Protein AF-S0GP68-F1 (afdb_monomer_lite)

Secondary structure (DSSP, 8-state):
-EE----B-B-TTSPBPEEEEEETTEEEEEE-BHHHHHHHHHHH-TT---HHHHHHHHHHHHHHHH-SSPEE--HHHHHHHHHHGGGS-HHHHHHHHHHHHHHS--

Radius of gyration: 14.14 Å; chains: 1; bounding box: 35×32×37 Å

Organism: NCBI:txid1235789

Sequence (106 aa):
MKVNFNQAFKSFDGTTITETVEDDKGVKTKDKMISTMVASFLFLGEGLTSVEEKMMAANLSQRIYTAKEPIEISLEEAALIKKLAGNLIAGAYAQVVNLLENSSKK

Foldseek 3Di:
DWFDQFDAAADPVRDFDWDWDQDPVGIDIDGHTSLQVLLVLLQVVPPDDDPVSNVLSPVVSVCSNPDPGTDDDDPVSLVSSLVSCPPDDPSSSCVSNCRVVVVVVD

Structure (mmCIF, N/CA/C/O backbone):
data_AF-S0GP68-F1
#
_entry.id   AF-S0GP68-F1
#
loop_
_atom_site.group_PDB
_atom_site.id
_atom_site.type_symbol
_atom_site.label_atom_id
_atom_site.label_alt_id
_atom_site.label_comp_id
_atom_site.label_asym_id
_atom_site.label_entity_id
_atom_site.label_seq_id
_atom_site.pdbx_PDB_ins_code
_atom_site.Cartn_x
_atom_site.Cartn_y
_atom_site.Cartn_z
_atom_site.occupancy
_atom_site.B_iso_or_equiv
_atom_site.auth_seq_id
_atom_site.auth_comp_id
_atom_site.auth_asym_id
_atom_site.auth_atom_id
_atom_site.pdbx_PDB_model_num
ATOM 1 N N . MET A 1 1 ? -4.248 -11.249 9.909 1.00 93.00 1 MET A N 1
ATOM 2 C CA . MET A 1 1 ? -4.297 -11.776 8.525 1.00 93.00 1 MET A CA 1
ATOM 3 C C . MET A 1 1 ? -2.939 -11.549 7.894 1.00 93.00 1 MET A C 1
ATOM 5 O O . MET A 1 1 ? -2.392 -10.461 8.050 1.00 93.00 1 MET A O 1
ATOM 9 N N . LYS A 1 2 ? -2.393 -12.547 7.190 1.00 95.19 2 LYS A N 1
ATOM 10 C CA . LYS A 1 2 ? -1.009 -12.504 6.701 1.00 95.19 2 LYS A CA 1
ATOM 11 C C . LYS A 1 2 ? -0.931 -12.074 5.237 1.00 95.19 2 LYS A C 1
ATOM 13 O O . LYS A 1 2 ? -1.422 -12.781 4.356 1.00 95.19 2 LYS A O 1
ATOM 18 N N . VAL A 1 3 ? -0.301 -10.933 4.959 1.00 97.12 3 VAL A N 1
ATOM 19 C CA . VAL A 1 3 ? -0.308 -10.289 3.634 1.00 97.12 3 VAL A CA 1
ATOM 20 C C . VAL A 1 3 ? 1.103 -10.072 3.103 1.00 97.12 3 VAL A C 1
ATOM 22 O O . VAL A 1 3 ? 1.965 -9.540 3.800 1.00 97.12 3 VAL A O 1
ATOM 25 N N . ASN A 1 4 ? 1.331 -10.449 1.841 1.00 96.88 4 ASN A N 1
ATOM 26 C CA . ASN A 1 4 ? 2.574 -10.158 1.130 1.00 96.88 4 ASN A CA 1
ATOM 27 C C . ASN A 1 4 ? 2.416 -8.949 0.198 1.00 96.88 4 ASN A C 1
ATOM 29 O O . ASN A 1 4 ? 1.955 -9.101 -0.935 1.00 96.88 4 ASN A O 1
ATOM 33 N N . PHE A 1 5 ? 2.840 -7.771 0.654 1.00 97.62 5 PHE A N 1
ATOM 34 C CA . PHE A 1 5 ? 2.811 -6.541 -0.146 1.00 97.62 5 PHE A CA 1
ATOM 35 C C . PHE A 1 5 ? 3.948 -6.436 -1.173 1.00 97.62 5 PHE A C 1
ATOM 37 O O . PHE A 1 5 ? 3.892 -5.567 -2.042 1.00 97.62 5 PHE A O 1
ATOM 44 N N . ASN A 1 6 ? 4.953 -7.318 -1.128 1.00 97.06 6 ASN A N 1
ATOM 45 C CA . ASN A 1 6 ? 6.059 -7.341 -2.089 1.00 97.06 6 ASN A CA 1
ATOM 46 C C . ASN A 1 6 ? 5.641 -8.021 -3.399 1.00 97.06 6 ASN A C 1
ATOM 48 O O . ASN A 1 6 ? 6.204 -9.028 -3.818 1.00 97.06 6 ASN A O 1
ATOM 52 N N . GLN A 1 7 ? 4.630 -7.446 -4.044 1.00 96.88 7 GLN A N 1
ATOM 53 C CA . GLN A 1 7 ? 4.145 -7.828 -5.362 1.00 96.88 7 GLN A CA 1
ATOM 54 C C . GLN A 1 7 ? 4.184 -6.615 -6.283 1.00 96.88 7 GLN A C 1
ATOM 56 O O . GLN A 1 7 ? 3.886 -5.499 -5.857 1.00 96.88 7 GLN A O 1
ATOM 61 N N . ALA A 1 8 ? 4.568 -6.831 -7.535 1.00 97.81 8 ALA A N 1
ATOM 62 C CA . ALA A 1 8 ? 4.579 -5.781 -8.539 1.00 97.81 8 ALA A CA 1
ATOM 63 C C . ALA A 1 8 ? 3.164 -5.524 -9.070 1.00 97.81 8 ALA A C 1
ATOM 65 O O . ALA A 1 8 ? 2.388 -6.465 -9.262 1.00 97.81 8 ALA A O 1
ATOM 66 N N . PHE A 1 9 ? 2.846 -4.264 -9.357 1.00 97.94 9 PHE A N 1
ATOM 67 C CA . PHE A 1 9 ? 1.619 -3.929 -10.067 1.00 97.94 9 PHE A CA 1
ATOM 68 C C . PHE A 1 9 ? 1.634 -4.494 -11.486 1.00 97.94 9 PHE A C 1
ATOM 70 O O . PHE A 1 9 ? 2.660 -4.509 -12.171 1.00 97.94 9 PHE A O 1
ATOM 77 N N . LYS A 1 10 ? 0.455 -4.904 -11.944 1.00 98.06 10 LYS A N 1
ATOM 78 C CA . LYS A 1 10 ? 0.184 -5.312 -13.318 1.00 98.06 10 LYS A CA 1
ATOM 79 C C . LYS A 1 10 ? -0.633 -4.259 -14.059 1.00 98.06 10 LYS A C 1
ATOM 81 O O . LYS A 1 10 ? -1.503 -3.614 -13.467 1.00 98.06 10 LYS A O 1
ATOM 86 N N . SER A 1 11 ? -0.345 -4.101 -15.345 1.00 97.06 11 SER A N 1
ATOM 87 C CA . SER A 1 11 ? -1.146 -3.333 -16.296 1.00 97.06 11 SER A CA 1
ATOM 88 C C . SER A 1 11 ? -2.389 -4.130 -16.722 1.00 97.06 11 SER A C 1
ATOM 90 O O . SER A 1 11 ? -2.554 -5.296 -16.357 1.00 97.06 11 SER A O 1
ATOM 92 N N . PHE A 1 12 ? -3.281 -3.503 -17.492 1.00 95.25 12 PHE A N 1
ATOM 93 C CA . PHE A 1 12 ? -4.534 -4.111 -17.961 1.00 95.25 12 PHE A CA 1
ATOM 94 C C . PHE A 1 12 ? -4.321 -5.346 -18.854 1.00 95.25 12 PHE A C 1
ATOM 96 O O . PHE A 1 12 ? -5.211 -6.183 -18.960 1.00 95.25 12 PHE A O 1
ATOM 103 N N . ASP A 1 13 ? -3.152 -5.467 -19.481 1.00 96.25 13 ASP A N 1
ATOM 104 C CA . ASP A 1 13 ? -2.735 -6.601 -20.313 1.00 96.25 13 ASP A CA 1
ATOM 105 C C . ASP A 1 13 ? -1.986 -7.692 -19.519 1.00 96.25 13 ASP A C 1
ATOM 107 O O . ASP A 1 13 ? -1.511 -8.673 -20.087 1.00 96.25 13 ASP A O 1
ATOM 111 N N . GLY A 1 14 ? -1.867 -7.529 -18.197 1.00 94.81 14 GLY A N 1
ATOM 112 C CA . GLY A 1 14 ? -1.165 -8.455 -17.310 1.00 94.81 14 GLY A CA 1
ATOM 113 C C . GLY A 1 14 ? 0.355 -8.268 -17.255 1.00 94.81 14 GLY A C 1
ATOM 114 O O . GLY A 1 14 ? 1.021 -8.977 -16.492 1.00 94.81 14 GLY A O 1
ATOM 115 N N . THR A 1 15 ? 0.926 -7.317 -18.000 1.00 97.56 15 THR A N 1
ATOM 116 C CA . THR A 1 15 ? 2.365 -7.014 -17.937 1.00 97.56 15 THR A CA 1
ATOM 117 C C . THR A 1 15 ? 2.735 -6.318 -16.627 1.00 97.56 15 THR A C 1
ATOM 119 O O . THR A 1 15 ? 1.918 -5.624 -16.022 1.00 97.56 15 THR A O 1
ATOM 122 N N . THR A 1 16 ? 3.962 -6.525 -16.138 1.00 97.88 16 THR A N 1
ATOM 123 C CA . THR A 1 16 ? 4.455 -5.822 -14.942 1.00 97.88 16 THR A CA 1
ATOM 124 C C . THR A 1 16 ? 4.684 -4.346 -15.250 1.00 97.88 16 THR A C 1
ATOM 126 O O . THR A 1 16 ? 5.368 -4.014 -16.214 1.00 97.88 16 THR A O 1
ATOM 129 N N . ILE A 1 17 ? 4.161 -3.463 -14.400 1.00 96.88 17 ILE A N 1
ATOM 130 C CA . ILE A 1 17 ? 4.459 -2.032 -14.464 1.00 96.88 17 ILE A CA 1
ATOM 131 C C . ILE A 1 17 ? 5.837 -1.796 -13.850 1.00 96.88 17 ILE A C 1
ATOM 133 O O . ILE A 1 17 ? 6.084 -2.169 -12.703 1.00 96.88 17 ILE A O 1
ATOM 137 N N . THR A 1 18 ? 6.708 -1.121 -14.591 1.00 96.38 18 THR A N 1
ATOM 138 C CA . THR A 1 18 ? 8.028 -0.699 -14.119 1.00 96.38 18 THR A CA 1
ATOM 139 C C . THR A 1 18 ? 8.093 0.812 -13.933 1.00 96.38 18 THR A C 1
ATOM 141 O O . THR A 1 18 ? 7.372 1.563 -14.589 1.00 96.38 18 THR A O 1
ATOM 144 N N . GLU A 1 19 ? 8.992 1.270 -13.074 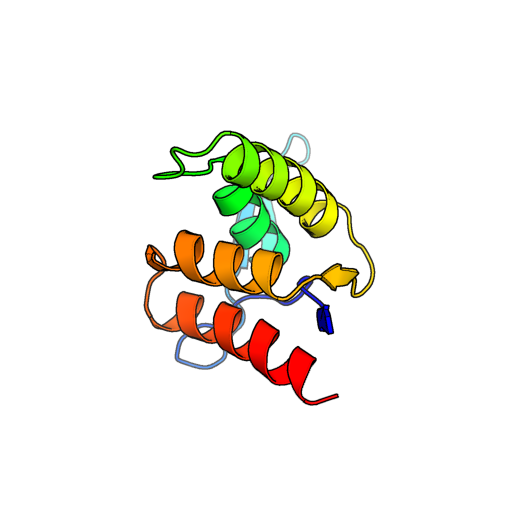1.00 92.75 19 GLU A N 1
ATOM 145 C CA . GLU A 1 19 ? 9.333 2.676 -12.903 1.00 92.75 19 GLU A CA 1
ATOM 146 C C . GLU A 1 19 ? 10.834 2.898 -13.083 1.00 92.75 19 GLU A C 1
ATOM 148 O O . GLU A 1 19 ? 11.663 2.057 -12.723 1.00 92.75 19 GLU A O 1
ATOM 153 N N . THR A 1 20 ? 11.170 4.044 -13.662 1.00 93.12 20 THR A N 1
ATOM 154 C CA . THR A 1 20 ? 12.550 4.499 -13.793 1.00 93.12 20 THR A CA 1
ATOM 155 C C . THR A 1 20 ? 12.927 5.270 -12.538 1.00 93.12 20 THR A C 1
ATOM 157 O O . THR A 1 20 ? 12.240 6.215 -12.155 1.00 93.12 20 THR A O 1
ATOM 160 N N . VAL A 1 21 ? 14.020 4.865 -11.902 1.00 87.06 21 VAL A N 1
ATOM 161 C CA . VAL A 1 21 ? 14.608 5.529 -10.744 1.00 87.06 21 VAL A CA 1
ATOM 162 C C . VAL A 1 21 ? 16.013 5.957 -11.113 1.00 87.06 21 VAL A C 1
ATOM 164 O O . VAL A 1 21 ? 16.815 5.146 -11.575 1.00 87.06 21 VAL A O 1
ATOM 167 N N . GLU A 1 22 ? 16.300 7.230 -10.900 1.00 89.94 22 GLU A N 1
ATOM 168 C CA . GLU A 1 22 ? 17.642 7.778 -11.014 1.00 89.94 22 GLU A CA 1
ATOM 169 C C . GLU A 1 22 ? 18.247 7.866 -9.612 1.00 89.94 22 GLU A C 1
ATOM 171 O O . GLU A 1 22 ? 17.631 8.408 -8.693 1.00 89.94 22 GLU A O 1
ATOM 176 N N . ASP A 1 23 ? 19.418 7.261 -9.438 1.00 84.25 23 ASP A N 1
ATOM 177 C CA . ASP A 1 23 ? 20.226 7.374 -8.227 1.00 84.25 23 ASP A CA 1
ATOM 178 C C . ASP A 1 23 ? 21.650 7.825 -8.582 1.00 84.25 23 ASP A C 1
ATOM 180 O O . ASP A 1 23 ? 22.004 7.951 -9.756 1.00 84.25 23 ASP A O 1
ATOM 184 N N . ASP A 1 24 ? 22.498 8.035 -7.573 1.00 85.12 24 ASP A N 1
ATOM 185 C CA . ASP A 1 24 ? 23.899 8.452 -7.760 1.00 85.12 24 ASP A CA 1
ATOM 186 C C . ASP A 1 24 ? 24.732 7.464 -8.610 1.00 85.12 24 ASP A C 1
ATOM 188 O O . ASP A 1 24 ? 25.869 7.754 -8.981 1.00 85.12 24 ASP A O 1
ATOM 192 N N . LYS A 1 25 ? 24.197 6.270 -8.906 1.00 84.44 25 LYS A N 1
ATOM 193 C CA . LYS A 1 25 ? 24.809 5.228 -9.743 1.00 84.44 25 LYS A CA 1
ATOM 194 C C . LYS A 1 25 ? 24.158 5.140 -11.131 1.00 84.44 25 LYS A C 1
ATOM 196 O O . LYS A 1 25 ? 24.454 4.195 -11.865 1.00 84.44 25 LYS A O 1
ATOM 201 N N . GLY A 1 26 ? 23.298 6.093 -11.490 1.00 89.19 26 GLY A N 1
ATOM 202 C CA . GLY A 1 26 ? 22.658 6.227 -12.794 1.00 89.19 26 GLY A CA 1
ATOM 203 C C . GLY A 1 26 ? 21.184 5.815 -12.825 1.00 89.19 26 GLY A C 1
ATOM 204 O O . GLY A 1 26 ? 20.516 5.651 -11.805 1.00 89.19 26 GLY A O 1
ATOM 205 N N . VAL A 1 27 ? 20.669 5.655 -14.043 1.00 90.75 27 VAL A N 1
ATOM 206 C CA . VAL A 1 27 ? 19.261 5.345 -14.308 1.00 90.75 27 VAL A CA 1
ATOM 207 C C . VAL A 1 27 ? 19.024 3.836 -14.245 1.00 90.75 27 VAL A C 1
ATOM 209 O O . VAL A 1 27 ? 19.689 3.064 -14.937 1.00 90.75 27 VAL A O 1
ATOM 212 N N . LYS A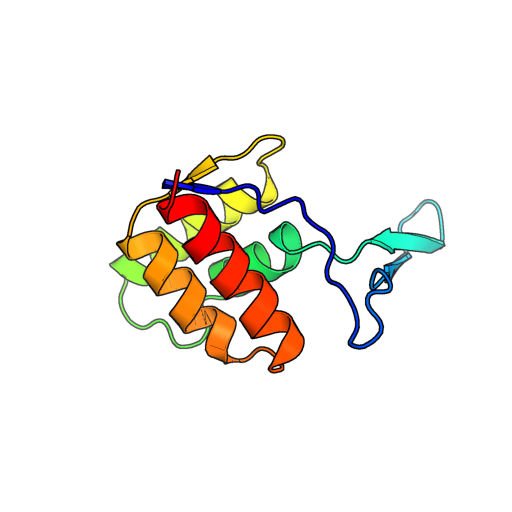 1 28 ? 18.047 3.406 -13.442 1.00 91.94 28 LYS A N 1
ATOM 213 C CA . LYS A 1 28 ? 17.623 2.005 -13.320 1.00 91.94 28 LYS A CA 1
ATOM 214 C C . LYS A 1 28 ? 16.124 1.873 -13.516 1.00 91.94 28 LYS A C 1
ATOM 216 O O . LYS A 1 28 ? 15.349 2.705 -13.060 1.00 91.94 28 LYS A O 1
ATOM 221 N N . THR A 1 29 ? 15.713 0.773 -14.128 1.00 93.06 29 THR A N 1
ATOM 222 C CA . THR A 1 29 ? 14.308 0.373 -14.195 1.00 93.06 29 THR A CA 1
ATOM 223 C C . THR A 1 29 ? 14.055 -0.696 -13.142 1.00 93.06 29 THR A C 1
ATOM 225 O O . THR A 1 29 ? 14.808 -1.666 -13.052 1.00 93.06 29 THR A O 1
ATOM 228 N N . LYS A 1 30 ? 13.011 -0.518 -12.335 1.00 94.12 30 LYS A N 1
ATOM 229 C CA . LYS A 1 30 ? 12.582 -1.498 -11.332 1.00 94.12 30 LYS A CA 1
ATOM 230 C C . LYS A 1 30 ? 11.077 -1.710 -11.401 1.00 94.12 30 LYS A C 1
ATOM 232 O O . LYS A 1 30 ? 10.347 -0.849 -11.885 1.00 94.12 30 LYS A O 1
ATOM 237 N N . ASP A 1 31 ? 10.613 -2.834 -10.880 1.00 96.94 31 ASP A N 1
ATOM 238 C CA . ASP A 1 31 ? 9.185 -3.104 -10.757 1.00 96.94 31 ASP A CA 1
ATOM 239 C C . ASP A 1 31 ? 8.520 -2.094 -9.816 1.00 96.94 31 ASP A C 1
ATOM 241 O O . ASP A 1 31 ? 9.047 -1.757 -8.750 1.00 96.94 31 ASP A O 1
ATOM 245 N N . LYS A 1 32 ? 7.331 -1.624 -10.198 1.00 96.31 32 LYS A N 1
ATOM 246 C CA . LYS A 1 32 ? 6.520 -0.754 -9.354 1.00 96.31 32 LYS A CA 1
ATOM 247 C C . LYS A 1 32 ? 5.777 -1.604 -8.331 1.00 96.31 32 LYS A C 1
ATOM 249 O O . LYS A 1 32 ? 4.799 -2.278 -8.655 1.00 96.31 32 LYS A O 1
ATOM 254 N N . MET A 1 33 ? 6.255 -1.582 -7.092 1.00 97.44 33 MET A N 1
ATOM 255 C CA . MET A 1 33 ? 5.777 -2.466 -6.029 1.00 97.44 33 MET A CA 1
ATOM 256 C C . MET A 1 33 ? 4.527 -1.928 -5.324 1.00 97.44 33 MET A C 1
ATOM 258 O O . MET A 1 33 ? 4.422 -0.736 -5.022 1.00 97.44 33 MET A O 1
ATOM 262 N N . ILE A 1 34 ? 3.606 -2.835 -4.983 1.00 97.88 34 ILE A N 1
ATOM 263 C CA . ILE A 1 34 ? 2.433 -2.546 -4.149 1.00 97.88 34 ILE A CA 1
ATOM 264 C C . ILE A 1 34 ? 2.872 -2.062 -2.762 1.00 97.88 34 ILE A C 1
ATOM 266 O O . ILE A 1 34 ? 2.313 -1.086 -2.267 1.00 97.88 34 ILE A O 1
ATOM 270 N N . SER A 1 35 ? 3.893 -2.680 -2.157 1.00 97.75 35 SER A N 1
ATOM 271 C CA . SER A 1 35 ? 4.424 -2.290 -0.843 1.00 97.75 35 SER A CA 1
ATOM 272 C C . SER A 1 35 ? 4.851 -0.829 -0.797 1.00 97.75 35 SER A C 1
ATOM 274 O O . SER A 1 35 ? 4.435 -0.105 0.104 1.00 97.75 35 SER A O 1
ATOM 276 N N . THR A 1 36 ? 5.611 -0.365 -1.791 1.00 96.69 36 THR A N 1
ATOM 277 C CA . THR A 1 36 ? 6.053 1.034 -1.875 1.00 96.69 36 THR A CA 1
ATOM 278 C C . THR A 1 36 ? 4.871 1.993 -1.988 1.00 96.69 36 THR A C 1
ATOM 280 O O . THR A 1 36 ? 4.808 2.980 -1.260 1.00 96.69 36 THR A O 1
ATOM 283 N N . MET A 1 37 ? 3.905 1.681 -2.855 1.00 96.50 37 MET A N 1
ATOM 284 C CA . MET A 1 37 ? 2.731 2.528 -3.063 1.00 96.50 37 MET A CA 1
ATOM 285 C C . MET A 1 37 ? 1.844 2.597 -1.813 1.00 96.50 37 MET A C 1
ATOM 287 O O . MET A 1 37 ? 1.544 3.684 -1.326 1.00 96.50 37 MET A O 1
ATOM 291 N N . VAL A 1 38 ? 1.469 1.448 -1.246 1.00 97.94 38 VAL A N 1
ATOM 292 C CA . VAL A 1 38 ? 0.622 1.387 -0.044 1.00 97.94 38 VAL A CA 1
ATOM 293 C C . VAL A 1 38 ? 1.311 2.06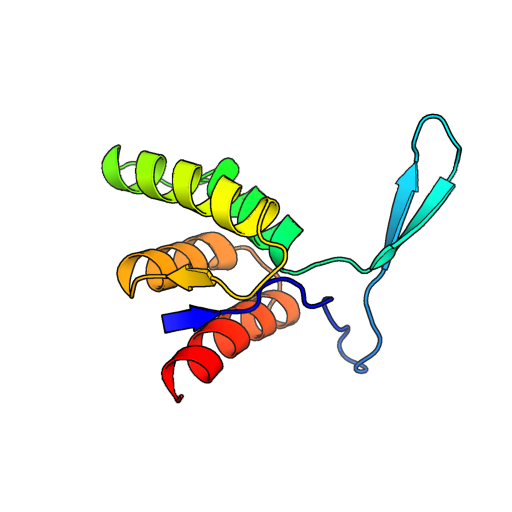1 1.143 1.00 97.94 38 VAL A C 1
ATOM 295 O O . VAL A 1 38 ? 0.673 2.845 1.846 1.00 97.94 38 VAL A O 1
ATOM 298 N N . ALA A 1 39 ? 2.613 1.824 1.336 1.00 98.31 39 ALA A N 1
ATOM 299 C CA . ALA A 1 39 ? 3.379 2.505 2.373 1.00 98.31 39 ALA A CA 1
ATOM 300 C C . ALA A 1 39 ? 3.380 4.027 2.174 1.00 98.31 39 ALA A C 1
ATOM 302 O O . ALA A 1 39 ? 3.174 4.752 3.143 1.00 98.31 39 ALA A O 1
ATOM 303 N N . SER A 1 40 ? 3.540 4.522 0.940 1.00 97.31 40 SER A N 1
ATOM 304 C CA . SER A 1 40 ? 3.506 5.968 0.678 1.00 97.31 40 SER A CA 1
ATOM 305 C C . SER A 1 40 ? 2.156 6.603 1.016 1.00 97.31 40 SER A C 1
ATOM 307 O O . SER A 1 40 ? 2.134 7.647 1.660 1.00 97.31 40 SER A O 1
ATOM 309 N N . PHE A 1 41 ? 1.030 5.962 0.685 1.00 96.62 41 PHE A N 1
ATOM 310 C CA . PHE A 1 41 ? -0.288 6.508 1.023 1.00 96.62 41 PHE A CA 1
ATOM 311 C C . PHE A 1 41 ? -0.554 6.519 2.520 1.00 96.62 41 PHE A C 1
ATOM 313 O O . PHE A 1 41 ? -1.072 7.503 3.041 1.00 96.62 41 PHE A O 1
ATOM 320 N N . LEU A 1 42 ? -0.170 5.450 3.220 1.00 98.19 42 LEU A N 1
ATOM 321 C CA . LEU A 1 42 ? -0.259 5.397 4.677 1.00 98.19 42 LEU A CA 1
ATOM 322 C C . LEU A 1 42 ? 0.619 6.469 5.331 1.00 98.19 42 LEU A C 1
ATOM 324 O O . LEU A 1 42 ? 0.187 7.115 6.279 1.00 98.19 42 LEU A O 1
ATOM 328 N N . PHE A 1 43 ? 1.829 6.683 4.813 1.00 98.12 43 PHE A N 1
ATOM 329 C CA . PHE A 1 43 ? 2.738 7.704 5.326 1.00 98.12 43 PHE A CA 1
ATOM 330 C C . PHE A 1 43 ? 2.196 9.123 5.116 1.00 98.12 43 PHE A C 1
ATOM 332 O O . PHE A 1 43 ? 2.238 9.934 6.037 1.00 98.12 43 PHE A O 1
ATOM 339 N N . LEU A 1 44 ? 1.669 9.417 3.922 1.00 97.44 44 LEU A N 1
ATOM 340 C CA . LEU A 1 44 ? 1.058 10.714 3.622 1.00 97.44 44 LEU A CA 1
ATOM 341 C C . LEU A 1 44 ? -0.219 10.938 4.442 1.00 97.44 44 LEU A C 1
ATOM 343 O O . LEU A 1 44 ? -0.480 12.059 4.874 1.00 97.44 44 LEU A O 1
ATOM 347 N N . GLY A 1 45 ? -1.005 9.879 4.668 1.00 96.38 45 GLY A N 1
ATOM 348 C CA . GLY A 1 45 ? -2.200 9.923 5.508 1.00 96.38 45 GLY A CA 1
ATOM 349 C C . GLY A 1 45 ? -3.240 10.937 5.025 1.00 96.38 45 GLY A C 1
ATOM 350 O O . GLY A 1 45 ? -3.924 11.549 5.849 1.00 96.38 45 GLY A O 1
ATOM 351 N N . GLU A 1 46 ? -3.337 11.157 3.709 1.00 95.19 46 GLU A N 1
ATOM 352 C CA . GLU A 1 46 ? -4.247 12.150 3.135 1.00 95.19 46 GLU A CA 1
ATOM 353 C C . GLU A 1 46 ? -5.694 11.894 3.577 1.00 95.19 46 GLU A C 1
ATOM 355 O O . GLU A 1 46 ? -6.215 10.782 3.490 1.00 95.19 46 GLU A O 1
ATOM 360 N N . GLY A 1 47 ? -6.351 12.939 4.083 1.00 93.75 47 GLY A N 1
ATOM 361 C CA . GLY A 1 47 ? -7.731 12.859 4.567 1.00 93.75 47 GLY A CA 1
ATOM 362 C C . GLY A 1 47 ? -7.910 12.216 5.949 1.00 93.75 47 GLY A C 1
ATOM 363 O O . GLY A 1 47 ? -9.040 12.162 6.434 1.00 93.75 47 GLY A O 1
ATOM 364 N N . LEU A 1 48 ? -6.844 11.766 6.623 1.00 96.25 48 LEU A N 1
ATOM 365 C CA . LEU A 1 48 ? -6.939 11.299 8.010 1.00 96.25 48 LEU A CA 1
ATOM 366 C C . LEU A 1 48 ? -7.044 12.479 8.980 1.00 96.25 48 LEU A C 1
ATOM 368 O O . LEU A 1 48 ? -6.207 13.387 8.989 1.00 96.25 48 LEU A O 1
ATOM 372 N N . THR A 1 49 ? -8.053 12.445 9.848 1.00 94.81 49 THR A N 1
ATOM 373 C CA . THR A 1 49 ? -8.313 13.501 10.841 1.00 94.81 49 THR A CA 1
ATOM 374 C C . THR A 1 49 ? -8.121 13.025 12.280 1.00 94.81 49 THR A C 1
ATOM 376 O O . THR A 1 49 ? -7.719 13.829 13.120 1.00 94.81 49 THR A O 1
ATOM 379 N N . SER A 1 50 ? -8.319 11.733 12.560 1.00 96.88 50 SER A N 1
ATOM 380 C CA . SER A 1 50 ? -8.073 11.125 13.875 1.00 96.88 50 SER A CA 1
ATOM 381 C C . SER A 1 50 ? -6.574 10.950 14.144 1.00 96.88 50 SER A C 1
ATOM 383 O O . SER A 1 50 ? -5.800 10.579 13.257 1.00 96.88 50 SER A O 1
ATOM 385 N N . VAL A 1 51 ? -6.159 11.212 15.387 1.00 97.12 51 VAL A N 1
ATOM 386 C CA . VAL A 1 51 ? -4.775 10.996 15.840 1.00 97.12 51 VAL A CA 1
ATOM 387 C C . VAL A 1 51 ? -4.445 9.505 15.838 1.00 97.12 51 VAL A C 1
ATOM 389 O O . VAL A 1 51 ? -3.364 9.112 15.405 1.00 97.12 51 VAL A O 1
ATOM 392 N N . GLU A 1 52 ? -5.398 8.674 16.247 1.00 96.62 52 GLU A N 1
ATOM 393 C CA . GLU A 1 52 ? -5.286 7.219 16.268 1.00 96.62 52 GLU A CA 1
ATOM 394 C C . GLU A 1 52 ? -5.080 6.664 14.853 1.00 96.62 52 GLU A C 1
ATOM 396 O O . GLU A 1 52 ? -4.155 5.881 14.632 1.00 96.62 52 GLU A O 1
ATOM 401 N N . GLU A 1 53 ? -5.872 7.120 13.873 1.00 96.94 53 GLU A N 1
ATOM 402 C CA . GLU A 1 53 ? -5.700 6.727 12.468 1.00 96.94 53 GLU A CA 1
ATOM 403 C C . GLU A 1 53 ? -4.334 7.161 11.921 1.00 96.94 53 GLU A C 1
ATOM 405 O O . GLU A 1 53 ? -3.677 6.382 11.234 1.00 96.94 53 GLU A O 1
ATOM 410 N N . LYS A 1 54 ? -3.868 8.376 12.247 1.00 98.06 54 LYS A N 1
ATOM 411 C CA . LYS A 1 54 ? -2.547 8.869 11.817 1.00 98.06 54 LYS A CA 1
ATOM 412 C C . LYS A 1 54 ? -1.405 8.040 12.397 1.00 98.06 54 LYS A C 1
ATOM 414 O O . LYS A 1 54 ? -0.484 7.677 11.669 1.00 98.06 54 LYS A O 1
ATOM 419 N N . MET A 1 55 ? -1.465 7.716 13.690 1.00 98.12 55 MET A N 1
ATOM 420 C CA . MET A 1 55 ? -0.464 6.862 14.334 1.00 98.12 55 MET A CA 1
ATOM 421 C C . MET A 1 55 ? -0.471 5.451 13.742 1.00 98.12 55 MET A C 1
ATOM 423 O O . MET A 1 55 ? 0.593 4.896 13.463 1.00 98.12 55 MET A O 1
ATOM 427 N N . MET A 1 56 ? -1.658 4.884 13.506 1.00 98.38 56 MET A N 1
ATOM 428 C CA . MET A 1 56 ? -1.802 3.583 12.855 1.00 98.38 56 MET A CA 1
ATOM 429 C C . MET A 1 56 ? -1.207 3.602 11.443 1.00 98.38 56 MET A C 1
ATOM 431 O O . MET A 1 56 ? -0.410 2.726 11.111 1.00 98.38 56 MET A O 1
ATOM 435 N N . ALA A 1 57 ? -1.527 4.619 10.639 1.00 98.44 57 ALA A N 1
ATOM 436 C CA . ALA A 1 57 ? -1.030 4.756 9.274 1.00 98.44 57 ALA A CA 1
ATOM 437 C C . ALA A 1 57 ? 0.500 4.882 9.237 1.00 98.44 57 ALA A C 1
ATOM 439 O O . ALA A 1 57 ? 1.166 4.137 8.517 1.00 98.44 57 ALA A O 1
ATOM 440 N N . ALA A 1 58 ? 1.076 5.745 10.079 1.00 98.38 58 ALA A N 1
ATOM 441 C CA . ALA A 1 58 ? 2.521 5.921 10.176 1.00 98.38 58 ALA A CA 1
ATOM 442 C C . ALA A 1 58 ? 3.235 4.609 10.550 1.00 98.38 58 ALA A C 1
ATOM 444 O O . ALA A 1 58 ? 4.163 4.194 9.853 1.00 98.38 58 ALA A O 1
ATOM 445 N N . ASN A 1 59 ? 2.766 3.906 11.585 1.00 98.25 59 ASN A N 1
ATOM 446 C CA . ASN A 1 59 ? 3.358 2.636 12.015 1.00 98.25 59 ASN A CA 1
ATOM 447 C C . ASN A 1 59 ? 3.228 1.541 10.946 1.00 98.25 59 ASN A C 1
ATOM 449 O O . ASN A 1 59 ? 4.180 0.801 10.678 1.00 98.25 59 ASN A O 1
ATOM 453 N N . LEU A 1 60 ? 2.058 1.438 10.314 1.00 98.56 60 LEU A N 1
ATOM 454 C CA . LEU A 1 60 ? 1.804 0.442 9.279 1.00 98.56 60 LEU A CA 1
ATOM 455 C C . LEU A 1 60 ? 2.622 0.717 8.011 1.00 98.56 60 LEU A C 1
ATOM 457 O O . LEU A 1 60 ? 3.137 -0.225 7.409 1.00 98.56 60 LEU A O 1
ATOM 461 N N . SER A 1 61 ? 2.814 1.990 7.644 1.00 98.69 61 SER A N 1
ATOM 462 C CA . SER A 1 61 ? 3.629 2.386 6.487 1.00 98.69 61 SER A CA 1
ATOM 463 C C . SER A 1 61 ? 5.059 1.849 6.587 1.00 98.69 61 SER A C 1
ATOM 465 O O . SER A 1 61 ? 5.555 1.213 5.656 1.00 98.69 61 SER A O 1
ATOM 467 N N . GLN A 1 62 ? 5.694 2.018 7.750 1.00 98.25 62 GLN A N 1
ATOM 468 C CA . GLN A 1 62 ? 7.066 1.576 7.992 1.00 98.25 62 GLN A CA 1
ATOM 469 C C . GLN A 1 62 ? 7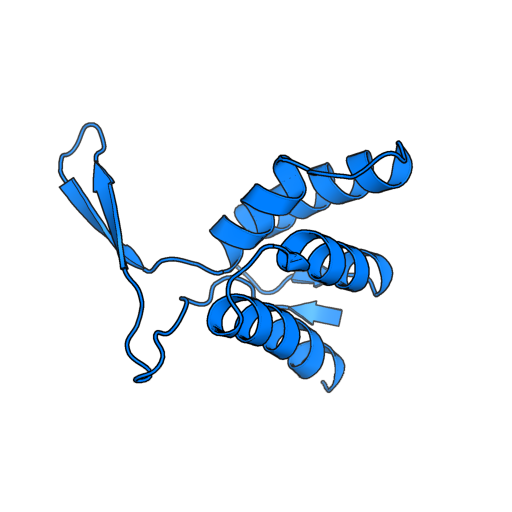.170 0.051 8.001 1.00 98.25 62 GLN A C 1
ATOM 471 O O . GLN A 1 62 ? 8.100 -0.512 7.416 1.00 98.25 62 GLN A O 1
ATOM 476 N N . ARG A 1 63 ? 6.192 -0.630 8.613 1.00 98.31 63 ARG A N 1
ATOM 477 C CA . ARG A 1 63 ? 6.112 -2.097 8.615 1.00 98.31 63 ARG A CA 1
ATOM 478 C C . ARG A 1 63 ? 6.010 -2.656 7.202 1.00 98.31 63 ARG A C 1
ATOM 480 O O . ARG A 1 63 ? 6.766 -3.559 6.870 1.00 98.31 63 ARG A O 1
ATOM 487 N N . ILE A 1 64 ? 5.126 -2.111 6.366 1.00 98.44 64 ILE A N 1
ATOM 488 C CA . ILE A 1 64 ? 4.960 -2.565 4.977 1.00 98.44 64 ILE A CA 1
ATOM 489 C C . ILE A 1 64 ? 6.222 -2.295 4.154 1.00 98.44 64 ILE A C 1
ATOM 491 O O . ILE A 1 64 ? 6.656 -3.171 3.412 1.00 98.44 64 ILE A O 1
ATOM 495 N N . TYR A 1 65 ? 6.825 -1.112 4.289 1.00 97.94 65 TYR A N 1
ATOM 496 C CA . TYR A 1 65 ? 7.990 -0.726 3.490 1.00 97.94 65 TYR A CA 1
ATOM 497 C C . TYR A 1 65 ? 9.246 -1.550 3.806 1.00 97.94 65 TYR A C 1
ATOM 499 O O . TYR A 1 65 ? 10.026 -1.869 2.913 1.00 97.94 65 TYR A O 1
ATOM 507 N N . THR A 1 66 ? 9.455 -1.891 5.079 1.00 97.31 66 THR A N 1
ATOM 508 C CA . THR A 1 66 ? 10.658 -2.613 5.531 1.00 97.31 66 THR A CA 1
ATOM 509 C C . THR A 1 66 ? 10.503 -4.134 5.516 1.00 97.31 66 THR A C 1
ATOM 511 O O . THR A 1 66 ? 11.492 -4.859 5.652 1.00 97.31 66 THR A O 1
ATOM 514 N N . ALA A 1 67 ? 9.279 -4.634 5.336 1.00 97.00 67 ALA A N 1
ATOM 515 C CA . ALA A 1 67 ? 8.993 -6.056 5.302 1.00 97.00 67 ALA A CA 1
ATOM 516 C C . ALA A 1 67 ? 9.666 -6.739 4.107 1.00 97.00 67 ALA A C 1
ATOM 518 O O . ALA A 1 67 ? 9.438 -6.389 2.951 1.00 97.00 67 ALA A O 1
ATOM 519 N N . LYS A 1 68 ? 10.456 -7.777 4.389 1.00 95.19 68 LYS A N 1
ATOM 520 C CA . LYS A 1 68 ? 10.958 -8.714 3.369 1.00 95.19 68 LYS A CA 1
ATOM 521 C C . LYS A 1 68 ? 10.008 -9.894 3.162 1.00 95.19 68 LYS A C 1
ATOM 523 O O . LYS A 1 68 ? 9.927 -10.431 2.065 1.00 95.19 68 LYS A O 1
ATOM 528 N N . GLU A 1 69 ? 9.256 -10.228 4.205 1.00 95.50 69 GLU A N 1
ATOM 529 C CA . GLU A 1 69 ? 8.343 -11.367 4.286 1.00 95.50 69 GLU A CA 1
ATOM 530 C C . GLU A 1 69 ? 6.891 -10.904 4.484 1.00 95.50 69 GLU A C 1
ATOM 532 O O . GLU A 1 69 ? 6.664 -9.754 4.872 1.00 95.50 69 GLU A O 1
ATOM 537 N N . PRO A 1 70 ? 5.891 -11.780 4.265 1.00 96.38 70 PRO A N 1
ATOM 538 C CA . PRO A 1 70 ? 4.497 -11.443 4.523 1.00 96.38 70 PRO A CA 1
ATOM 539 C C . PRO A 1 70 ? 4.271 -11.054 5.992 1.00 96.38 70 PRO A C 1
ATOM 541 O O . PRO A 1 70 ? 4.697 -11.777 6.899 1.00 96.38 70 PRO A O 1
ATOM 544 N N . ILE A 1 71 ? 3.558 -9.952 6.228 1.00 97.06 71 ILE A N 1
ATOM 545 C CA . ILE A 1 71 ? 3.298 -9.414 7.570 1.00 97.06 71 ILE A CA 1
ATOM 546 C C . ILE A 1 71 ? 1.885 -9.740 8.044 1.00 97.06 71 ILE A C 1
ATOM 548 O O . ILE A 1 71 ? 0.953 -9.809 7.244 1.00 97.06 71 ILE A O 1
ATOM 552 N N . GLU A 1 72 ? 1.717 -9.903 9.354 1.00 97.19 72 GLU A N 1
ATOM 553 C CA . GLU A 1 72 ? 0.389 -9.878 9.965 1.00 97.19 72 GLU A CA 1
ATOM 554 C C . GLU A 1 72 ? -0.135 -8.445 9.997 1.00 97.19 72 GLU A C 1
ATOM 556 O O . GLU A 1 72 ? 0.592 -7.532 10.401 1.00 97.19 72 GLU A O 1
ATOM 561 N N . ILE A 1 73 ? -1.392 -8.269 9.598 1.00 97.00 73 ILE A N 1
ATOM 562 C CA . ILE A 1 73 ? -2.157 -7.036 9.783 1.00 97.00 73 ILE A CA 1
ATOM 563 C C . ILE A 1 73 ? -3.518 -7.327 10.426 1.00 97.00 73 ILE A C 1
ATOM 565 O O . ILE A 1 73 ? -4.041 -8.445 10.312 1.00 97.00 73 ILE A O 1
ATOM 569 N N . SER A 1 74 ? -4.096 -6.332 11.093 1.00 96.88 74 SER A N 1
ATOM 570 C CA . SER A 1 74 ? -5.453 -6.400 11.650 1.00 96.88 74 SER A CA 1
ATOM 571 C C . SER A 1 74 ? -6.534 -6.070 10.607 1.00 96.88 74 SER A C 1
ATOM 573 O O . SER A 1 74 ? -6.239 -5.654 9.483 1.00 96.88 74 SER A O 1
ATOM 575 N N . LEU A 1 75 ? -7.809 -6.260 10.971 1.00 96.12 75 LEU A N 1
ATOM 576 C CA . LEU A 1 75 ? -8.936 -5.866 10.117 1.00 96.12 75 LEU A CA 1
ATOM 577 C C . LEU A 1 75 ? -9.039 -4.342 9.987 1.00 96.12 75 LEU A C 1
ATOM 579 O O . LEU A 1 75 ? -9.352 -3.837 8.912 1.00 96.12 75 LEU A O 1
ATOM 583 N N . GLU A 1 76 ? -8.730 -3.615 11.058 1.00 96.69 76 GLU A N 1
ATOM 584 C CA . GLU A 1 76 ? -8.685 -2.153 11.099 1.00 96.69 76 GLU A CA 1
ATOM 585 C C . GLU A 1 76 ? -7.573 -1.621 10.190 1.00 96.69 76 GLU A C 1
ATOM 587 O O . GLU A 1 76 ? -7.807 -0.717 9.391 1.00 96.69 76 GLU A O 1
ATOM 592 N N . GLU A 1 77 ? -6.390 -2.239 10.232 1.00 97.94 77 GLU A N 1
ATOM 593 C CA . GLU A 1 77 ? -5.276 -1.915 9.335 1.00 97.94 77 GLU A CA 1
ATOM 594 C C . GLU A 1 77 ? -5.640 -2.176 7.867 1.00 97.94 77 GLU A C 1
ATOM 596 O O . GLU A 1 77 ? -5.375 -1.345 6.996 1.00 97.94 77 GLU A O 1
ATOM 601 N N . ALA A 1 78 ? -6.307 -3.298 7.579 1.00 97.75 78 ALA A N 1
ATOM 602 C CA . ALA A 1 78 ? -6.796 -3.594 6.236 1.00 97.75 78 ALA A CA 1
ATOM 603 C C . ALA A 1 78 ? -7.854 -2.577 5.770 1.00 97.75 78 ALA A C 1
ATOM 605 O O . ALA A 1 78 ? -7.805 -2.122 4.626 1.00 97.75 78 ALA A O 1
ATOM 606 N N . ALA A 1 79 ? -8.792 -2.187 6.638 1.00 97.00 79 ALA A N 1
ATOM 607 C CA . ALA A 1 79 ? -9.800 -1.172 6.335 1.00 97.00 79 ALA A CA 1
ATOM 608 C C . ALA A 1 79 ? -9.165 0.203 6.069 1.00 97.00 79 ALA A C 1
ATOM 610 O O . ALA A 1 79 ? -9.549 0.881 5.114 1.00 97.00 79 ALA A O 1
ATOM 611 N N . LEU A 1 80 ? -8.148 0.579 6.850 1.00 97.88 80 LEU A N 1
ATOM 612 C CA . LEU A 1 80 ? -7.389 1.812 6.660 1.00 97.88 80 LEU A CA 1
ATOM 613 C C . LEU A 1 80 ? -6.659 1.828 5.309 1.00 97.88 80 LEU A C 1
ATOM 615 O O . LEU A 1 80 ? -6.725 2.827 4.592 1.00 97.88 80 LEU A O 1
ATOM 619 N N . ILE A 1 81 ? -6.037 0.710 4.912 1.00 98.00 81 ILE A N 1
ATOM 620 C CA . ILE A 1 81 ? -5.435 0.573 3.576 1.00 98.00 81 ILE A CA 1
ATOM 621 C C . ILE A 1 81 ? -6.498 0.758 2.488 1.00 98.00 81 ILE A C 1
ATOM 623 O O . ILE A 1 81 ? -6.275 1.534 1.563 1.00 98.00 81 ILE A O 1
ATOM 627 N N . LYS A 1 82 ? -7.660 0.093 2.591 1.00 97.25 82 LYS A N 1
ATOM 628 C CA . LYS A 1 82 ? -8.745 0.232 1.599 1.00 97.25 82 LYS A CA 1
ATOM 629 C C . LYS A 1 82 ? -9.250 1.676 1.495 1.00 97.25 82 LYS A C 1
ATOM 631 O O . LYS A 1 82 ? -9.505 2.135 0.385 1.00 97.25 82 LYS A O 1
ATOM 636 N N . LYS A 1 83 ? -9.366 2.383 2.627 1.00 96.38 83 LYS A N 1
ATOM 637 C CA . LYS A 1 83 ? -9.766 3.799 2.694 1.00 96.38 83 LYS A CA 1
ATOM 638 C C . LYS A 1 83 ? -8.778 4.689 1.937 1.00 96.38 83 LYS A C 1
ATOM 640 O O . LYS A 1 83 ? -9.190 5.411 1.037 1.00 96.38 83 LYS A O 1
ATOM 645 N N . LEU A 1 84 ? -7.484 4.606 2.253 1.00 96.62 84 LEU A N 1
ATOM 646 C CA . LEU A 1 84 ? -6.464 5.466 1.634 1.00 96.62 84 LEU A CA 1
ATOM 647 C C . LEU A 1 84 ? -6.157 5.088 0.181 1.00 96.62 84 LEU A C 1
ATOM 649 O O . LEU A 1 84 ? -5.874 5.955 -0.641 1.00 96.62 84 LEU A O 1
ATOM 653 N N . ALA A 1 85 ? -6.266 3.806 -0.167 1.00 95.69 85 ALA A N 1
ATOM 654 C CA . ALA A 1 85 ? -6.116 3.342 -1.540 1.00 95.69 85 ALA A CA 1
ATOM 655 C C . ALA A 1 85 ? -7.254 3.814 -2.462 1.00 95.69 85 ALA A C 1
ATOM 657 O O . ALA A 1 85 ? -7.119 3.679 -3.675 1.00 95.69 85 ALA A O 1
ATOM 658 N N . GLY A 1 86 ? -8.353 4.370 -1.933 1.00 93.56 86 GLY A N 1
ATOM 659 C CA . GLY A 1 86 ? -9.509 4.817 -2.720 1.00 93.56 86 GLY A CA 1
ATOM 660 C C . GLY A 1 86 ? -9.196 5.865 -3.797 1.00 93.56 86 GLY A C 1
ATOM 661 O O . GLY A 1 86 ? -9.948 5.979 -4.758 1.00 93.56 86 GLY A O 1
ATOM 662 N N . ASN A 1 87 ? -8.067 6.573 -3.683 1.00 87.50 87 ASN A N 1
ATOM 663 C CA . ASN A 1 87 ? -7.604 7.546 -4.682 1.00 87.50 87 ASN A CA 1
ATOM 664 C C . ASN A 1 87 ? -6.863 6.906 -5.872 1.00 87.50 87 ASN A C 1
ATOM 666 O O . ASN A 1 87 ? -6.492 7.596 -6.822 1.00 87.50 87 ASN A O 1
ATOM 670 N N . LEU A 1 88 ? -6.610 5.596 -5.834 1.00 93.94 88 LEU A N 1
ATOM 671 C CA . LEU A 1 88 ? -5.981 4.877 -6.936 1.00 93.94 88 LEU A CA 1
ATOM 672 C C . LEU A 1 88 ? -6.926 4.714 -8.127 1.00 93.94 88 LEU A C 1
ATOM 674 O O . LEU A 1 88 ? -8.137 4.562 -7.984 1.00 93.94 88 LEU A O 1
ATOM 678 N N . ILE A 1 89 ? -6.340 4.611 -9.322 1.00 95.50 89 ILE A N 1
ATOM 679 C CA . ILE A 1 89 ? -7.073 4.130 -10.497 1.00 95.50 89 ILE A CA 1
ATOM 680 C C . ILE A 1 89 ? -7.623 2.718 -10.244 1.00 95.50 89 ILE A C 1
ATOM 682 O O . ILE A 1 89 ? -7.009 1.921 -9.527 1.00 95.50 89 ILE A O 1
ATOM 686 N N . ALA A 1 90 ? -8.735 2.376 -10.898 1.00 97.62 90 ALA A N 1
ATOM 687 C CA . ALA A 1 90 ? -9.478 1.138 -10.649 1.00 97.62 90 ALA A CA 1
ATOM 688 C C . ALA A 1 90 ? -8.603 -0.132 -10.663 1.00 97.62 90 ALA A C 1
ATOM 690 O O . ALA A 1 90 ? -8.702 -0.962 -9.761 1.00 97.62 90 ALA A O 1
ATOM 691 N N . GLY A 1 91 ? -7.700 -0.263 -11.642 1.00 97.00 91 GLY A N 1
ATOM 692 C CA . GLY A 1 91 ? -6.817 -1.430 -11.755 1.00 97.00 91 GLY A CA 1
ATOM 693 C C . GLY A 1 91 ? -5.800 -1.553 -10.615 1.00 97.00 91 GLY A C 1
ATOM 694 O O . GLY A 1 91 ? -5.498 -2.663 -10.181 1.00 97.00 91 GLY A O 1
ATOM 695 N N . ALA A 1 92 ? -5.293 -0.432 -10.099 1.00 97.00 92 ALA A N 1
ATOM 696 C CA . ALA A 1 92 ? -4.370 -0.433 -8.968 1.00 97.00 92 ALA A CA 1
ATOM 697 C C . ALA A 1 92 ? -5.119 -0.677 -7.648 1.00 97.00 92 ALA A C 1
ATOM 699 O O . ALA A 1 92 ? -4.685 -1.502 -6.845 1.00 97.00 92 ALA A O 1
ATOM 700 N N . TYR A 1 93 ? -6.280 -0.038 -7.464 1.00 98.06 93 TYR A N 1
ATOM 701 C CA . TYR A 1 93 ? -7.154 -0.274 -6.313 1.00 98.06 93 TYR A CA 1
ATOM 702 C C . TYR A 1 93 ? -7.542 -1.754 -6.191 1.00 98.06 93 TYR A C 1
ATOM 704 O O . TYR A 1 93 ? -7.348 -2.363 -5.139 1.00 98.06 93 TYR A O 1
ATOM 712 N N . ALA A 1 94 ? -8.013 -2.362 -7.285 1.00 97.88 94 ALA A N 1
ATOM 713 C CA . ALA A 1 94 ? -8.425 -3.763 -7.302 1.00 97.88 94 ALA A CA 1
ATOM 714 C C . ALA A 1 94 ? -7.286 -4.711 -6.902 1.00 97.88 94 ALA A C 1
ATOM 716 O O . ALA A 1 94 ? -7.510 -5.654 -6.148 1.00 97.88 94 ALA A O 1
ATOM 717 N N . GLN A 1 95 ? -6.054 -4.451 -7.350 1.00 98.00 95 GLN A N 1
ATOM 718 C CA . GLN A 1 95 ? -4.891 -5.261 -6.972 1.00 98.00 95 GLN A CA 1
AT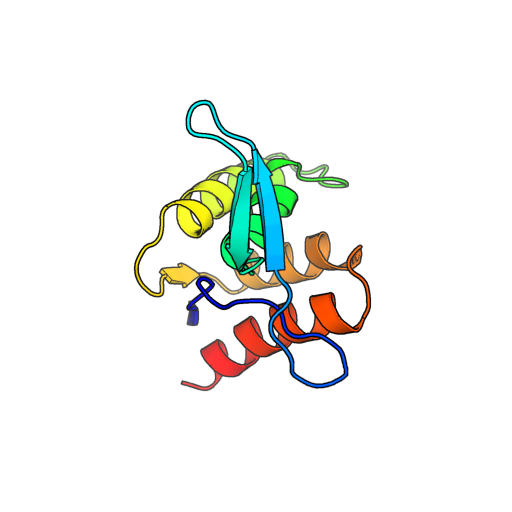OM 719 C C . GLN A 1 95 ? -4.589 -5.179 -5.470 1.00 98.00 95 GLN A C 1
ATOM 721 O O . GLN A 1 95 ? -4.332 -6.211 -4.852 1.00 98.00 95 GLN A O 1
ATOM 726 N N . VAL A 1 96 ? -4.686 -3.991 -4.862 1.00 98.00 96 VAL A N 1
ATOM 727 C CA . VAL A 1 96 ? -4.515 -3.817 -3.408 1.00 98.00 96 VAL A CA 1
ATOM 728 C C . VAL A 1 96 ? -5.625 -4.534 -2.634 1.00 98.00 96 VAL A C 1
ATOM 730 O O . VAL A 1 96 ? -5.345 -5.266 -1.688 1.00 98.00 96 VAL A O 1
ATOM 733 N N . VAL A 1 97 ? -6.887 -4.367 -3.034 1.00 96.94 97 VAL A N 1
ATOM 734 C CA . VAL A 1 97 ? -8.024 -4.979 -2.327 1.00 96.94 97 VAL A CA 1
ATOM 735 C C . VAL A 1 97 ? -8.012 -6.500 -2.450 1.00 96.94 97 VAL A C 1
ATOM 737 O O . VAL A 1 97 ? -8.149 -7.187 -1.439 1.00 96.94 97 VAL A O 1
ATOM 740 N N . ASN A 1 98 ? -7.777 -7.033 -3.651 1.00 96.19 98 ASN A N 1
ATOM 741 C CA . ASN A 1 98 ? -7.683 -8.475 -3.875 1.00 96.19 98 ASN A CA 1
ATOM 742 C C . ASN A 1 98 ? -6.543 -9.094 -3.067 1.00 96.19 98 ASN A C 1
ATOM 744 O O . ASN A 1 98 ? -6.681 -10.205 -2.557 1.00 96.19 98 ASN A O 1
ATOM 748 N N . LEU A 1 99 ? -5.425 -8.379 -2.923 1.00 95.81 99 LEU A N 1
ATOM 749 C CA . LEU A 1 99 ? -4.320 -8.820 -2.083 1.00 95.81 99 LEU A CA 1
ATOM 750 C C . LEU A 1 99 ? -4.755 -8.993 -0.620 1.00 95.81 99 LEU A C 1
ATOM 752 O O . LEU A 1 99 ? -4.450 -10.013 -0.006 1.00 95.81 99 LEU A O 1
ATOM 756 N N . LEU A 1 100 ? -5.507 -8.034 -0.077 1.00 95.94 100 LEU A N 1
ATOM 757 C CA . LEU A 1 100 ? -6.042 -8.121 1.283 1.00 95.94 100 LEU A CA 1
ATOM 758 C C . LEU A 1 100 ? -7.064 -9.267 1.402 1.00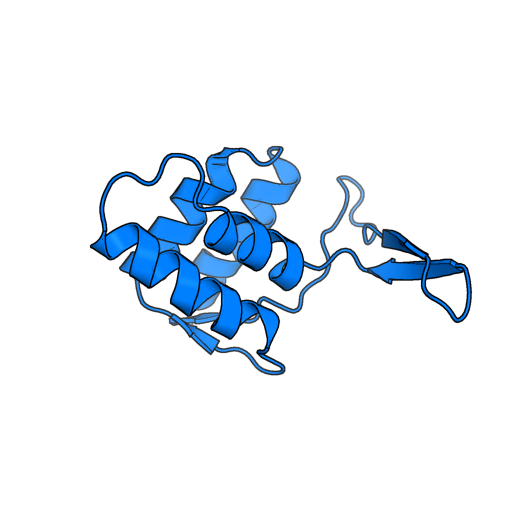 95.94 100 LEU A C 1
ATOM 760 O O . LEU A 1 100 ? -6.970 -10.106 2.292 1.00 95.94 100 LEU A O 1
ATOM 764 N N . GLU A 1 101 ? -8.025 -9.357 0.489 1.00 91.19 101 GLU A N 1
ATOM 765 C CA . GLU A 1 101 ? -9.126 -10.327 0.592 1.00 91.19 101 GLU A CA 1
ATOM 766 C C . GLU A 1 101 ? -8.712 -11.776 0.323 1.00 91.19 101 GLU A C 1
ATOM 768 O O . GLU A 1 101 ? -9.297 -12.706 0.873 1.00 91.19 101 GLU A O 1
ATOM 773 N N . ASN A 1 102 ? -7.683 -12.004 -0.489 1.00 87.69 102 ASN A N 1
ATOM 774 C CA . ASN A 1 102 ? -7.148 -13.351 -0.685 1.00 87.69 102 ASN A CA 1
ATOM 775 C C . ASN A 1 102 ? -6.316 -13.816 0.516 1.00 87.69 102 ASN A C 1
ATOM 777 O O . ASN A 1 102 ? -6.235 -15.015 0.784 1.00 87.69 102 ASN A O 1
ATOM 781 N N . SER A 1 103 ? -5.740 -12.877 1.265 1.00 76.88 103 SER A N 1
ATOM 782 C CA . SER A 1 103 ? -5.015 -13.145 2.506 1.00 76.88 103 SER A CA 1
ATOM 783 C C . SER A 1 103 ? -5.915 -13.391 3.718 1.00 76.88 103 SER A C 1
ATOM 785 O O . SER A 1 103 ? -5.423 -13.895 4.723 1.00 76.88 103 SER A O 1
ATOM 787 N N . SER A 1 104 ? -7.206 -13.050 3.658 1.00 62.19 104 SER A N 1
ATOM 788 C CA . SER A 1 104 ? -8.174 -13.356 4.723 1.00 62.19 104 SER A CA 1
ATOM 789 C C . SER A 1 104 ? -8.882 -14.706 4.548 1.00 62.19 104 SER A C 1
ATOM 791 O O . SER A 1 104 ? -9.588 -15.140 5.453 1.00 62.19 104 SER A O 1
ATOM 793 N N . LYS A 1 105 ? -8.703 -15.374 3.397 1.00 57.75 105 LYS A N 1
ATOM 794 C CA . LYS A 1 105 ? -9.291 -16.692 3.078 1.00 57.75 105 LYS A CA 1
ATOM 795 C C . LYS A 1 105 ? -8.382 -17.885 3.411 1.00 57.75 105 LYS A C 1
ATOM 797 O O . LYS A 1 105 ? -8.773 -19.021 3.148 1.00 57.75 105 LYS A O 1
ATOM 802 N N . LYS A 1 106 ? -7.177 -17.637 3.922 1.00 45.22 106 LYS A N 1
ATOM 803 C CA . LYS A 1 106 ? -6.221 -18.654 4.384 1.00 45.22 106 LYS A CA 1
ATOM 804 C C . LYS A 1 106 ? -6.080 -18.574 5.893 1.00 45.22 106 LYS A C 1
ATOM 806 O O . LYS A 1 106 ? -5.909 -19.653 6.492 1.00 45.22 106 LYS A O 1
#

pLDDT: mean 94.52, std 7.72, range [45.22, 98.69]